Protein AF-A0A3D4VP44-F1 (afdb_monomer_lite)

Structure (mmCIF, N/CA/C/O backbone):
data_AF-A0A3D4VP44-F1
#
_entry.id   AF-A0A3D4VP44-F1
#
loop_
_atom_site.group_PDB
_atom_site.id
_atom_site.type_symbol
_atom_site.label_atom_id
_atom_site.label_alt_id
_atom_site.label_comp_id
_atom_site.label_asym_id
_atom_site.label_entity_id
_atom_site.label_seq_id
_atom_site.pdbx_PDB_ins_code
_atom_site.Cartn_x
_atom_site.Cartn_y
_atom_site.Cartn_z
_atom_site.occupancy
_atom_site.B_iso_or_equiv
_atom_site.auth_seq_id
_atom_site.auth_comp_id
_atom_site.auth_asym_id
_atom_site.auth_atom_id
_atom_site.pdbx_PDB_model_num
ATOM 1 N N . MET A 1 1 ? -9.374 18.815 11.838 1.00 55.19 1 MET A N 1
ATOM 2 C CA . MET A 1 1 ? -8.499 17.657 12.132 1.00 55.19 1 MET A CA 1
ATOM 3 C C . MET A 1 1 ? -9.348 16.409 11.945 1.00 55.19 1 MET A C 1
ATOM 5 O O . MET A 1 1 ? -10.419 16.353 12.537 1.00 55.19 1 MET A O 1
ATOM 9 N N . GLN A 1 2 ? -8.960 15.500 11.051 1.00 66.44 2 GLN A N 1
ATOM 10 C CA . GLN A 1 2 ? -9.783 14.342 10.687 1.00 66.44 2 GLN A CA 1
ATOM 11 C C . GLN A 1 2 ? -9.806 13.324 11.838 1.00 66.44 2 GLN A C 1
ATOM 13 O O . GLN A 1 2 ? -8.767 13.051 12.436 1.00 66.44 2 GLN A O 1
ATOM 18 N N . LYS A 1 3 ? -10.992 12.817 12.183 1.00 84.88 3 LYS A N 1
ATOM 19 C CA . LYS A 1 3 ? -11.188 11.795 13.219 1.00 84.88 3 LYS A CA 1
ATOM 20 C C . LYS A 1 3 ? -11.343 10.421 12.573 1.00 84.88 3 LYS A C 1
ATOM 22 O O . LYS A 1 3 ? -11.834 10.323 11.451 1.00 84.88 3 LYS A O 1
ATOM 27 N N . THR A 1 4 ? -10.875 9.379 13.253 1.00 86.06 4 THR A N 1
ATOM 28 C CA . THR A 1 4 ? -10.932 7.993 12.760 1.00 86.06 4 THR A CA 1
ATOM 29 C C . THR A 1 4 ? -12.152 7.247 13.300 1.00 86.06 4 THR A C 1
ATOM 31 O O . THR A 1 4 ? -12.839 7.720 14.206 1.00 86.06 4 THR A O 1
ATOM 34 N N . VAL A 1 5 ? -12.373 6.024 12.808 1.00 87.69 5 VAL A N 1
ATOM 35 C CA . VAL A 1 5 ? -13.438 5.130 13.289 1.00 87.69 5 VAL A CA 1
ATOM 36 C C . VAL A 1 5 ? -13.373 4.854 14.798 1.00 87.69 5 VAL A C 1
ATOM 38 O O . VAL A 1 5 ? -14.407 4.674 15.432 1.00 87.69 5 VAL A O 1
ATOM 41 N N . PHE A 1 6 ? -12.183 4.898 15.408 1.00 90.50 6 PHE A N 1
ATOM 42 C CA . PHE A 1 6 ? -12.019 4.723 16.856 1.00 90.50 6 PHE A CA 1
ATOM 43 C C . PHE A 1 6 ? -12.660 5.864 17.653 1.00 90.50 6 PHE A C 1
ATOM 45 O O . PHE A 1 6 ? -13.219 5.637 18.725 1.00 90.50 6 PHE A O 1
ATOM 52 N N . PHE A 1 7 ? -12.613 7.092 17.123 1.00 92.00 7 PHE A N 1
ATOM 53 C CA . PHE A 1 7 ? -13.279 8.235 17.742 1.00 92.00 7 PHE A CA 1
ATOM 54 C C . PHE A 1 7 ? -14.794 8.078 17.663 1.00 92.00 7 PHE A C 1
ATOM 56 O O . PHE A 1 7 ? -15.463 8.178 18.691 1.00 92.00 7 PHE A O 1
ATOM 63 N N . GLU A 1 8 ? -15.313 7.776 16.472 1.00 88.12 8 GLU A N 1
ATOM 64 C CA . GLU A 1 8 ? -16.748 7.586 16.239 1.00 88.12 8 GLU A CA 1
ATOM 65 C C . GLU A 1 8 ? -17.310 6.462 17.121 1.00 88.12 8 GLU A C 1
ATOM 67 O O . GLU A 1 8 ? -18.282 6.668 17.851 1.00 88.12 8 GLU A O 1
ATOM 72 N N . ALA A 1 9 ? -16.634 5.306 17.158 1.00 90.06 9 ALA A N 1
ATOM 73 C CA . ALA A 1 9 ? -17.018 4.164 17.986 1.00 90.06 9 ALA A CA 1
ATOM 74 C C . ALA A 1 9 ? -17.137 4.539 19.470 1.00 90.06 9 ALA A C 1
ATOM 76 O O . ALA A 1 9 ? -18.113 4.168 20.131 1.00 90.06 9 ALA A O 1
ATOM 77 N N . ARG A 1 10 ? -16.181 5.327 19.980 1.00 92.94 10 ARG A N 1
ATOM 78 C CA . ARG A 1 10 ? -16.193 5.800 21.364 1.00 92.94 10 ARG A CA 1
ATOM 79 C C . ARG A 1 10 ? -17.294 6.831 21.620 1.00 92.94 10 ARG A C 1
ATOM 81 O O . ARG A 1 10 ? -17.947 6.771 22.661 1.00 92.94 10 ARG A O 1
ATOM 88 N N . GLN A 1 11 ? -17.505 7.780 20.702 1.00 92.19 11 GLN A N 1
ATOM 89 C CA . GLN A 1 11 ? -18.539 8.814 20.845 1.00 92.19 11 GLN A CA 1
ATOM 90 C C . GLN A 1 11 ? -19.948 8.219 20.875 1.00 92.19 11 GLN A C 1
ATOM 92 O O . GLN A 1 11 ? -20.749 8.616 21.720 1.00 92.19 11 GLN A O 1
ATOM 97 N N . ILE A 1 12 ? -20.225 7.213 20.039 1.00 88.38 12 ILE A N 1
ATOM 98 C CA . ILE A 1 12 ? -21.504 6.482 20.039 1.00 88.38 12 ILE A CA 1
ATOM 99 C C . ILE A 1 12 ? -21.803 5.899 21.425 1.00 88.38 12 ILE A C 1
ATOM 101 O O . ILE A 1 12 ? -22.944 5.924 21.887 1.00 88.38 12 ILE A O 1
ATOM 105 N N . LYS A 1 13 ? -20.772 5.400 22.112 1.00 89.38 13 LYS A N 1
ATOM 106 C CA . LYS A 1 13 ? -20.900 4.801 23.445 1.00 89.38 13 LYS A CA 1
ATOM 107 C C . LYS A 1 13 ? -20.776 5.791 24.591 1.00 89.38 13 LYS A C 1
ATOM 109 O O . LYS A 1 13 ? -21.000 5.404 25.731 1.00 89.38 13 LYS A O 1
ATOM 114 N N . LYS A 1 14 ? -20.484 7.061 24.294 1.00 92.50 14 LYS A N 1
ATOM 115 C CA . LYS A 1 14 ? -20.390 8.157 25.268 1.00 92.50 14 LYS A CA 1
ATOM 116 C C . LYS A 1 14 ? -19.418 7.872 26.424 1.00 92.50 14 LYS A C 1
ATOM 118 O O . LYS A 1 14 ? -19.634 8.343 27.533 1.00 92.50 14 LYS A O 1
ATOM 123 N N . VAL A 1 15 ? -18.341 7.132 26.160 1.00 93.00 15 VAL A N 1
ATOM 124 C CA . VAL A 1 15 ? -17.290 6.841 27.154 1.00 93.00 15 VAL A CA 1
ATOM 125 C C . VAL A 1 15 ? -16.081 7.754 26.961 1.00 93.00 15 VAL A C 1
ATOM 127 O O . VAL A 1 15 ? -15.813 8.236 25.851 1.00 93.00 15 VAL A O 1
ATOM 130 N N . THR A 1 16 ? -15.325 8.020 28.024 1.00 94.56 16 THR A N 1
ATOM 131 C CA . THR A 1 16 ? -14.095 8.813 27.920 1.00 94.56 16 THR A CA 1
ATOM 132 C C . THR A 1 16 ? -12.921 7.953 27.442 1.00 94.56 16 THR A C 1
ATOM 134 O O . THR A 1 16 ? -12.991 6.725 27.384 1.00 94.56 16 THR A O 1
ATOM 137 N N . LYS A 1 17 ? -11.811 8.596 27.058 1.00 94.44 17 LYS A N 1
ATOM 138 C CA . LYS A 1 17 ? -10.567 7.867 26.760 1.00 94.44 17 LYS A CA 1
ATOM 139 C C . LYS A 1 17 ? -9.963 7.211 28.004 1.00 94.44 17 LYS A C 1
ATOM 141 O O . LYS A 1 17 ? -9.281 6.207 27.858 1.00 94.44 17 LYS A O 1
ATOM 146 N N . PHE A 1 18 ? -10.189 7.783 29.187 1.00 94.81 18 PHE A N 1
ATOM 147 C CA . PHE A 1 18 ? -9.711 7.212 30.444 1.00 94.81 18 PHE A CA 1
ATOM 148 C C . PHE A 1 18 ? -10.465 5.918 30.748 1.00 94.81 18 PHE A C 1
ATOM 150 O O . PHE A 1 18 ? -9.827 4.885 30.896 1.00 94.81 18 PHE A O 1
ATOM 157 N N . ASP A 1 19 ? -11.798 5.936 30.644 1.00 94.31 19 ASP A N 1
ATOM 158 C CA . ASP A 1 19 ? -12.614 4.727 30.834 1.00 94.31 19 ASP A CA 1
ATOM 159 C C . ASP A 1 19 ? -12.214 3.618 29.855 1.00 94.31 19 ASP A C 1
ATOM 161 O O . ASP A 1 19 ? -12.051 2.462 30.241 1.00 94.31 19 ASP A O 1
ATOM 165 N N . ALA A 1 20 ? -12.008 3.969 28.581 1.00 94.00 20 ALA A N 1
ATOM 166 C CA . ALA A 1 20 ? -11.537 3.013 27.587 1.00 94.00 20 ALA A CA 1
ATOM 167 C C . ALA A 1 20 ? -10.151 2.457 27.942 1.00 94.00 20 ALA A C 1
ATOM 169 O O . ALA A 1 20 ? -9.954 1.251 27.865 1.00 94.00 20 ALA A O 1
ATOM 170 N N . SER A 1 21 ? -9.221 3.308 28.384 1.00 96.12 21 SER A N 1
ATOM 171 C CA . SER A 1 21 ? -7.875 2.884 28.780 1.00 96.12 21 SER A CA 1
ATOM 172 C C . SER A 1 21 ? -7.901 1.894 29.938 1.00 96.12 21 SER A C 1
ATOM 174 O O . SER A 1 21 ? -7.227 0.867 29.871 1.00 96.12 21 SER A O 1
ATOM 176 N N . ASP A 1 22 ? -8.694 2.175 30.969 1.00 94.12 22 ASP A N 1
ATOM 177 C CA . ASP A 1 22 ? -8.772 1.337 32.167 1.00 94.12 22 ASP A CA 1
ATOM 178 C C . ASP A 1 22 ? -9.382 -0.038 31.864 1.00 94.12 22 ASP A C 1
ATOM 180 O O . ASP A 1 22 ? -8.982 -1.042 32.449 1.00 94.12 22 ASP A O 1
ATOM 184 N N . ASN A 1 23 ? -10.315 -0.109 30.909 1.00 94.75 23 ASN A N 1
ATOM 185 C CA . ASN A 1 23 ? -11.019 -1.348 30.577 1.00 94.75 23 ASN A CA 1
ATOM 186 C C . ASN A 1 23 ? -10.345 -2.179 29.477 1.00 94.75 23 ASN A C 1
ATOM 188 O O . ASN A 1 23 ? -10.557 -3.388 29.418 1.00 94.75 23 ASN A O 1
ATOM 192 N N . THR A 1 24 ? -9.546 -1.567 28.599 1.00 93.12 24 THR A N 1
ATOM 193 C CA . THR A 1 24 ? -8.848 -2.291 27.523 1.00 93.12 24 THR A CA 1
ATOM 194 C C . THR A 1 24 ? -7.354 -2.447 27.768 1.00 93.12 24 THR A C 1
ATOM 196 O O . THR A 1 24 ? -6.679 -3.071 26.956 1.00 93.12 24 THR A O 1
ATOM 199 N N . SER A 1 25 ? -6.810 -1.856 28.837 1.00 92.25 25 SER A N 1
ATOM 200 C CA . SER A 1 25 ? -5.361 -1.751 29.074 1.00 92.25 25 SER A CA 1
ATOM 201 C C . SER A 1 25 ? -4.595 -1.032 27.946 1.00 92.25 25 SER A C 1
ATOM 203 O O . SER A 1 25 ? -3.366 -1.096 27.877 1.00 92.25 25 SER A O 1
ATOM 205 N N . ILE A 1 26 ? -5.296 -0.305 27.063 1.00 93.50 26 ILE A N 1
ATOM 206 C CA . ILE A 1 26 ? -4.680 0.511 26.008 1.00 93.50 26 ILE A CA 1
ATOM 207 C C . ILE A 1 26 ? -4.469 1.913 26.558 1.00 93.50 26 ILE A C 1
ATOM 209 O O . ILE A 1 26 ? -5.416 2.650 26.797 1.00 93.50 26 ILE A O 1
ATOM 213 N N . ASN A 1 27 ? -3.212 2.317 26.673 1.00 95.50 27 ASN A N 1
ATOM 214 C CA . ASN A 1 27 ? -2.830 3.637 27.157 1.00 95.50 27 ASN A CA 1
ATOM 215 C C . ASN A 1 27 ? -3.614 4.805 26.489 1.00 95.50 27 ASN A C 1
ATOM 217 O O . ASN A 1 27 ? -3.788 4.862 25.271 1.00 95.50 27 ASN A O 1
ATOM 221 N N . VAL A 1 28 ? -3.982 5.819 27.281 1.00 96.25 28 VAL A N 1
ATOM 222 C CA . VAL A 1 28 ? -4.735 7.016 26.840 1.00 96.25 28 VAL A CA 1
ATOM 223 C C . VAL A 1 28 ? -4.093 7.773 25.664 1.00 96.25 28 VAL A C 1
ATOM 225 O O . VAL A 1 28 ? -4.797 8.221 24.756 1.00 96.25 28 VAL A O 1
ATOM 228 N N . LYS A 1 29 ? -2.762 7.923 25.640 1.00 95.19 29 LYS A N 1
ATOM 229 C CA . LYS A 1 29 ? -2.020 8.521 24.513 1.00 95.19 29 LYS A CA 1
ATOM 230 C C . LYS A 1 29 ? -2.141 7.654 23.259 1.00 95.19 29 LYS A C 1
ATOM 232 O O . LYS A 1 29 ? -2.277 8.195 22.163 1.00 95.19 29 LYS A O 1
ATOM 237 N N . ARG A 1 30 ? -2.137 6.325 23.399 1.00 93.88 30 ARG A N 1
ATOM 238 C CA . ARG A 1 30 ? -2.374 5.410 22.278 1.00 93.88 30 ARG A CA 1
ATOM 239 C C . ARG A 1 30 ? -3.797 5.555 21.739 1.00 93.88 30 ARG A C 1
ATOM 241 O O . ARG A 1 30 ? -3.943 5.738 20.536 1.00 93.88 30 ARG A O 1
ATOM 248 N N . LEU A 1 31 ? -4.814 5.613 22.599 1.00 94.38 31 LEU A N 1
ATOM 249 C CA . LEU A 1 31 ? -6.198 5.893 22.190 1.00 94.38 31 LEU A CA 1
ATOM 250 C C . LEU A 1 31 ? -6.331 7.244 21.480 1.00 94.38 31 LEU A C 1
ATOM 252 O O . LEU A 1 31 ? -6.960 7.339 20.430 1.00 94.38 31 LEU A O 1
ATOM 256 N N . PHE A 1 32 ? -5.686 8.291 22.000 1.00 93.50 32 PHE A N 1
ATOM 257 C CA . PHE A 1 32 ? -5.638 9.590 21.331 1.00 93.50 32 PHE A CA 1
ATOM 258 C C . PHE A 1 32 ? -5.026 9.489 19.929 1.00 93.50 32 PHE A C 1
ATOM 260 O O . PHE A 1 32 ? -5.566 10.060 18.982 1.00 93.50 32 PHE A O 1
ATOM 267 N N . ASN A 1 33 ? -3.920 8.764 19.778 1.00 89.31 33 ASN A N 1
ATOM 268 C CA . ASN A 1 33 ? -3.284 8.567 18.481 1.00 89.31 33 ASN A CA 1
ATOM 269 C C . ASN A 1 33 ? -4.204 7.820 17.511 1.00 89.31 33 ASN A C 1
ATOM 271 O O . ASN A 1 33 ? -4.379 8.275 16.384 1.00 89.31 33 ASN A O 1
ATOM 275 N N . LEU A 1 34 ? -4.850 6.744 17.966 1.00 89.31 34 LEU A N 1
ATOM 276 C CA . LEU A 1 34 ? -5.810 5.987 17.165 1.00 89.31 34 LEU A CA 1
ATOM 277 C C . LEU A 1 34 ? -6.972 6.869 16.698 1.00 89.31 34 LEU A C 1
ATOM 279 O O . LEU A 1 34 ? -7.276 6.876 15.509 1.00 89.31 34 LEU A O 1
ATOM 283 N N . GLU A 1 35 ? -7.562 7.678 17.583 1.00 90.94 35 GLU A N 1
ATOM 284 C CA . GLU A 1 35 ? -8.675 8.595 17.274 1.00 90.94 35 GLU A CA 1
ATOM 285 C C . GLU A 1 35 ? -8.335 9.696 16.263 1.00 90.94 35 GLU A C 1
ATOM 287 O O . GLU A 1 35 ? -9.226 10.201 15.578 1.00 90.94 35 GLU A O 1
ATOM 292 N N . ASN A 1 36 ? -7.067 10.103 16.195 1.00 85.19 36 ASN A N 1
ATOM 293 C CA . ASN A 1 36 ? -6.600 11.170 15.308 1.00 85.19 36 ASN A CA 1
ATOM 294 C C . ASN A 1 36 ? -5.789 10.648 14.109 1.00 85.19 36 ASN A C 1
ATOM 296 O O . ASN A 1 36 ? -5.324 11.446 13.301 1.00 85.19 36 ASN A O 1
ATOM 300 N N . GLY A 1 37 ? -5.601 9.329 13.988 1.00 79.25 37 GLY A N 1
ATOM 301 C CA . GLY A 1 37 ? -4.829 8.723 12.900 1.00 79.25 37 GLY A CA 1
ATOM 302 C C . GLY A 1 37 ? -3.324 9.002 12.974 1.00 79.25 37 GLY A C 1
ATOM 303 O O . GLY A 1 37 ? -2.656 9.060 11.944 1.00 79.25 37 GLY A O 1
ATOM 304 N N . TYR A 1 38 ? -2.784 9.201 14.178 1.00 82.31 38 TYR A N 1
ATOM 305 C CA . TYR A 1 38 ? -1.362 9.456 14.404 1.00 82.31 38 TYR A CA 1
ATOM 306 C C . TYR A 1 38 ? -0.585 8.188 14.752 1.00 82.31 38 TYR A C 1
ATOM 308 O O . TYR A 1 38 ? -1.104 7.256 15.364 1.00 82.31 38 TYR A O 1
ATOM 316 N N . GLY A 1 39 ? 0.714 8.208 14.453 1.00 78.81 39 GLY A N 1
ATOM 317 C CA . GLY A 1 39 ? 1.641 7.150 14.842 1.00 78.81 39 GLY A CA 1
ATOM 318 C C . GLY A 1 39 ? 1.446 5.856 14.055 1.00 78.81 39 GLY A C 1
ATOM 319 O O . GLY A 1 39 ? 1.119 5.875 12.869 1.00 78.81 39 GLY A O 1
ATOM 320 N N . THR A 1 40 ? 1.713 4.730 14.715 1.00 77.44 40 THR A N 1
ATOM 321 C CA . THR A 1 40 ? 1.629 3.402 14.102 1.00 77.44 40 THR A CA 1
ATOM 322 C C . THR A 1 40 ? 0.175 2.966 13.904 1.00 77.44 40 THR A C 1
ATOM 324 O O . THR A 1 40 ? -0.687 3.333 14.709 1.00 77.44 40 THR A O 1
ATOM 327 N N . PRO A 1 41 ? -0.121 2.151 12.880 1.00 78.19 41 PRO A N 1
ATOM 328 C CA . PRO A 1 41 ? -1.457 1.591 12.699 1.00 78.19 41 PRO A CA 1
ATOM 329 C C . PRO A 1 41 ? -1.909 0.735 13.903 1.00 78.19 41 PRO A C 1
ATOM 331 O O . PRO A 1 41 ? -1.050 0.271 14.660 1.00 78.19 41 PRO A O 1
ATOM 334 N N . PRO A 1 42 ? -3.226 0.547 14.122 1.00 82.06 42 PRO A N 1
ATOM 335 C CA . PRO A 1 42 ? -3.735 -0.300 15.199 1.00 82.06 42 PRO A CA 1
ATOM 336 C C . PRO A 1 42 ? -3.401 -1.771 14.960 1.00 82.06 42 PRO A C 1
ATOM 338 O O . PRO A 1 42 ? -3.408 -2.236 13.820 1.00 82.06 42 PRO A O 1
ATOM 341 N N . THR A 1 43 ? -3.139 -2.511 16.032 1.00 82.88 43 THR A N 1
ATOM 342 C CA . THR A 1 43 ? -2.998 -3.970 15.968 1.00 82.88 43 THR A CA 1
ATOM 343 C C . THR A 1 43 ? -4.370 -4.650 15.925 1.00 82.88 43 THR A C 1
ATOM 345 O O . THR A 1 43 ? -5.390 -4.062 16.286 1.00 82.88 43 THR A O 1
ATOM 348 N N . ILE A 1 44 ? -4.404 -5.921 15.508 1.00 79.38 44 ILE A N 1
ATOM 349 C CA . ILE A 1 44 ? -5.630 -6.739 15.546 1.00 79.38 44 ILE A CA 1
ATOM 350 C C . ILE A 1 44 ? -6.162 -6.846 16.981 1.00 79.38 44 ILE A C 1
ATOM 352 O O . ILE A 1 44 ? -7.365 -6.756 17.202 1.00 79.38 44 ILE A O 1
ATOM 356 N N . GLU A 1 45 ? -5.266 -6.989 17.956 1.00 84.06 45 GLU A N 1
ATOM 357 C CA . GLU A 1 45 ? -5.620 -7.029 19.373 1.00 84.06 45 GLU A CA 1
ATOM 358 C C . GLU A 1 45 ? -6.266 -5.716 19.835 1.00 84.06 45 GLU A C 1
ATOM 360 O O . GLU A 1 45 ? -7.323 -5.748 20.457 1.00 84.06 45 GLU A O 1
ATOM 365 N N . GLU A 1 46 ? -5.705 -4.559 19.458 1.00 87.94 46 GLU A N 1
ATOM 366 C CA . GLU A 1 46 ? -6.288 -3.250 19.787 1.00 87.94 46 GLU A CA 1
ATOM 367 C C . GLU A 1 4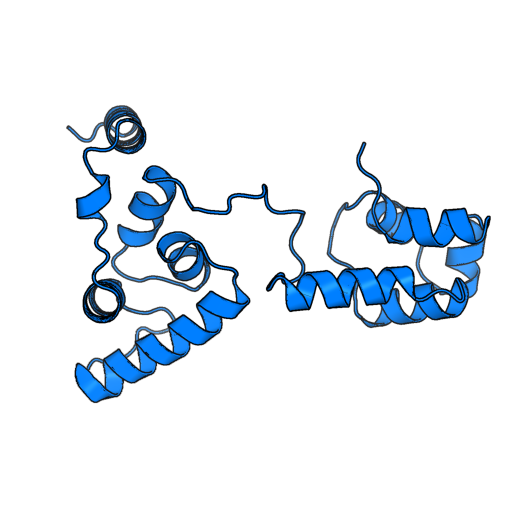6 ? -7.693 -3.084 19.193 1.00 87.94 46 GLU A C 1
ATOM 369 O O . GLU A 1 46 ? -8.581 -2.541 19.849 1.00 87.94 46 GLU A O 1
ATOM 374 N N . ILE A 1 47 ? -7.914 -3.578 17.971 1.00 87.88 47 ILE A N 1
ATOM 375 C CA . ILE A 1 47 ? -9.231 -3.562 17.322 1.00 87.88 47 ILE A CA 1
ATOM 376 C C . ILE A 1 47 ? -10.226 -4.417 18.106 1.00 87.88 47 ILE A C 1
ATOM 378 O O . ILE A 1 47 ? -11.284 -3.917 18.480 1.00 87.88 47 ILE A O 1
ATOM 382 N N . ILE A 1 48 ? -9.874 -5.671 18.402 1.00 85.25 48 ILE A N 1
ATOM 383 C CA . ILE A 1 48 ? -10.751 -6.608 19.118 1.00 85.25 48 ILE A CA 1
ATOM 384 C C . ILE A 1 48 ? -11.095 -6.076 20.513 1.00 85.25 48 ILE A C 1
ATOM 386 O O . ILE A 1 48 ? -12.257 -6.105 20.917 1.00 85.25 48 ILE A O 1
ATOM 390 N N . LEU A 1 49 ? -10.104 -5.567 21.251 1.00 92.19 49 LEU A N 1
ATOM 391 C CA . LEU A 1 49 ? -10.310 -5.025 22.595 1.00 92.19 49 LEU A CA 1
ATOM 392 C C . LEU A 1 49 ? -11.268 -3.829 22.582 1.00 92.19 49 LEU A C 1
ATOM 394 O O . LEU A 1 49 ? -12.192 -3.774 23.396 1.00 92.19 49 LEU A O 1
ATOM 398 N N . LEU A 1 50 ? -11.074 -2.888 21.654 1.00 91.94 50 LEU A N 1
ATOM 399 C CA . LEU A 1 50 ? -11.906 -1.690 21.572 1.00 91.94 50 LEU A CA 1
ATOM 400 C C . LEU A 1 50 ? -13.323 -2.003 21.090 1.00 91.94 50 LEU A C 1
ATOM 402 O O . LEU A 1 50 ? -14.269 -1.450 21.641 1.00 91.94 50 LEU A O 1
ATOM 406 N N . GLU A 1 51 ? -13.502 -2.920 20.142 1.00 86.81 51 GLU A N 1
ATOM 407 C CA . GLU A 1 51 ? -14.839 -3.362 19.730 1.00 86.81 51 GLU A CA 1
ATOM 408 C C . GLU A 1 51 ? -15.600 -4.063 20.843 1.00 86.81 51 GLU A C 1
ATOM 410 O O . GLU A 1 51 ? -16.759 -3.733 21.101 1.00 86.81 51 GLU A O 1
ATOM 415 N N . ASN A 1 52 ? -14.949 -5.000 21.534 1.00 89.56 52 ASN A N 1
ATOM 416 C CA . ASN A 1 52 ? -15.567 -5.722 22.639 1.00 89.56 52 ASN A CA 1
ATOM 417 C C . ASN A 1 52 ? -15.989 -4.760 23.752 1.00 89.56 52 ASN A C 1
ATOM 419 O O . ASN A 1 52 ? -17.089 -4.877 24.295 1.00 89.56 52 ASN A O 1
ATOM 423 N N . TYR A 1 53 ? -15.141 -3.776 24.059 1.00 92.94 53 TYR A N 1
ATOM 424 C CA . TYR A 1 53 ? -15.447 -2.767 25.063 1.00 92.94 53 TYR A CA 1
ATOM 425 C C . TYR A 1 53 ? -16.573 -1.826 24.616 1.00 92.94 53 TYR A C 1
ATOM 427 O O . TYR A 1 53 ? -17.531 -1.599 25.359 1.00 92.94 53 TYR A O 1
ATOM 435 N N . TYR A 1 54 ? -16.514 -1.315 23.385 1.00 90.12 54 TYR A N 1
ATOM 436 C CA . TYR A 1 54 ? -17.555 -0.444 22.849 1.00 90.12 54 TYR A CA 1
ATOM 437 C C . TYR A 1 54 ? -18.851 -1.207 22.538 1.00 90.12 54 TYR A C 1
ATOM 439 O O . TYR A 1 54 ? -19.910 -0.592 22.466 1.00 90.12 54 TYR A O 1
ATOM 447 N N . LYS A 1 55 ? -18.847 -2.537 22.414 1.00 87.31 55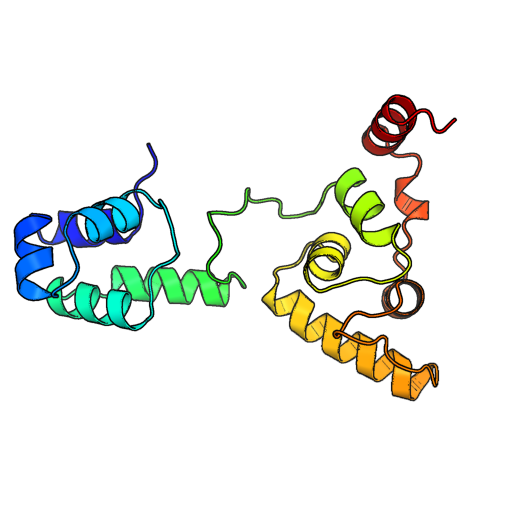 LYS A N 1
ATOM 448 C CA . LYS A 1 55 ? -20.012 -3.341 22.003 1.00 87.31 55 LYS A CA 1
ATOM 449 C C . LYS A 1 55 ? -20.627 -2.807 20.701 1.00 87.31 55 LYS A C 1
ATOM 451 O O . LYS A 1 55 ? -21.833 -2.536 20.645 1.00 87.31 55 LYS A O 1
ATOM 456 N N . ASN A 1 56 ? -19.788 -2.519 19.708 1.00 81.38 56 ASN A N 1
ATOM 457 C CA . ASN A 1 56 ? -20.190 -2.139 18.353 1.00 81.38 56 ASN A CA 1
ATOM 458 C C . ASN A 1 56 ? -19.190 -2.691 17.326 1.00 81.38 56 ASN A C 1
ATOM 460 O O . ASN A 1 56 ? -18.031 -2.910 17.658 1.00 81.38 56 ASN A O 1
ATOM 464 N N . GLU A 1 57 ? -19.662 -2.918 16.098 1.00 81.19 57 GLU A N 1
ATOM 465 C CA . GLU A 1 57 ? -18.870 -3.551 15.028 1.00 81.19 57 GLU A CA 1
ATOM 466 C C . GLU A 1 57 ? -18.294 -2.539 14.022 1.00 81.19 57 GLU A C 1
ATOM 468 O O . GLU A 1 57 ? -17.729 -2.908 12.996 1.00 81.19 57 GLU A O 1
ATOM 473 N N . ILE A 1 58 ? -18.441 -1.236 14.290 1.00 82.81 58 ILE A N 1
ATOM 474 C CA . ILE A 1 58 ? -18.102 -0.177 13.328 1.00 82.81 58 ILE A CA 1
ATOM 475 C C . ILE A 1 58 ? -16.612 -0.185 12.957 1.00 82.81 58 ILE A C 1
ATOM 477 O O . ILE A 1 58 ? -16.244 0.141 11.828 1.00 82.81 58 ILE A O 1
ATOM 481 N N . ILE A 1 59 ? -15.741 -0.574 13.896 1.00 84.75 59 ILE A N 1
ATOM 482 C CA . ILE A 1 59 ? -14.294 -0.621 13.678 1.00 84.75 59 ILE A CA 1
ATOM 483 C C . ILE A 1 59 ? -13.973 -1.764 12.708 1.00 84.75 59 ILE A C 1
ATOM 485 O O . ILE A 1 59 ? -13.278 -1.557 11.715 1.00 84.75 59 ILE A O 1
ATOM 489 N N . LYS A 1 60 ? -14.516 -2.956 12.940 1.00 80.38 60 LYS A N 1
ATOM 490 C CA . LYS A 1 60 ? -14.359 -4.138 12.095 1.00 80.38 60 LYS A CA 1
ATOM 491 C C . LYS A 1 60 ? -15.005 -3.952 10.739 1.00 80.38 60 LYS A C 1
ATOM 493 O O . LYS A 1 60 ? -14.360 -4.283 9.752 1.00 80.38 60 LYS A O 1
ATOM 498 N N . GLU A 1 61 ? -16.209 -3.394 10.656 1.00 81.25 61 GLU A N 1
ATOM 499 C CA . GLU A 1 61 ? -16.846 -3.048 9.380 1.00 81.25 61 GLU A CA 1
ATOM 500 C C . GLU A 1 61 ? -15.947 -2.125 8.557 1.00 81.25 61 GLU A C 1
ATOM 502 O O . GLU A 1 61 ? -15.708 -2.371 7.375 1.00 81.25 61 GLU A O 1
ATOM 507 N N . TYR A 1 62 ? -15.368 -1.103 9.191 1.00 80.62 62 TYR A N 1
ATOM 508 C CA . TYR A 1 62 ? -14.397 -0.226 8.546 1.00 80.62 62 TYR A CA 1
ATOM 509 C C . TYR A 1 62 ? -13.171 -0.994 8.032 1.00 80.62 62 TYR A C 1
ATOM 511 O O . TYR A 1 62 ? -12.766 -0.797 6.885 1.00 80.62 62 TYR A O 1
ATOM 519 N N . PHE A 1 63 ? -12.601 -1.908 8.822 1.00 74.06 63 PHE A N 1
ATOM 520 C CA . PHE A 1 63 ? -11.460 -2.714 8.376 1.00 74.06 63 PHE A CA 1
ATOM 521 C C . PHE A 1 63 ? -11.822 -3.720 7.280 1.00 74.06 63 PHE A C 1
ATOM 523 O O . PHE A 1 63 ? -11.044 -3.888 6.343 1.00 74.06 63 PHE A O 1
ATOM 530 N N . ILE A 1 64 ? -13.001 -4.340 7.339 1.00 72.44 64 ILE A N 1
ATOM 531 C CA . ILE A 1 64 ? -13.527 -5.202 6.275 1.00 72.44 64 ILE A CA 1
ATOM 532 C C . ILE A 1 64 ? -13.663 -4.393 4.987 1.00 72.44 64 ILE A C 1
ATOM 534 O O . ILE A 1 64 ? -13.162 -4.824 3.952 1.00 72.44 64 ILE A O 1
ATOM 538 N N . ASN A 1 65 ? -14.243 -3.194 5.053 1.00 70.69 65 ASN A N 1
ATOM 539 C CA . ASN A 1 65 ? -14.391 -2.305 3.902 1.00 70.69 65 ASN A CA 1
ATOM 540 C C . ASN A 1 65 ? -13.034 -1.863 3.335 1.00 70.69 65 ASN A C 1
ATOM 542 O O . ASN A 1 65 ? -12.857 -1.794 2.117 1.00 70.69 65 ASN A O 1
ATOM 546 N N . ILE A 1 66 ? -12.041 -1.612 4.192 1.00 67.75 66 ILE A N 1
ATOM 547 C CA . ILE A 1 66 ? -10.662 -1.349 3.759 1.00 67.75 66 ILE A CA 1
ATOM 548 C C . ILE A 1 66 ? -10.083 -2.555 3.021 1.00 67.75 66 ILE A C 1
ATOM 550 O O . ILE A 1 66 ? -9.555 -2.400 1.925 1.00 67.75 66 ILE A O 1
ATOM 554 N N . ILE A 1 67 ? -10.200 -3.755 3.585 1.00 62.22 67 ILE A N 1
ATOM 555 C CA . ILE A 1 67 ? -9.662 -4.977 2.977 1.00 62.22 67 ILE A CA 1
ATOM 556 C C . ILE A 1 67 ? -10.362 -5.262 1.641 1.00 62.22 67 ILE A C 1
ATOM 558 O O . ILE A 1 67 ? -9.700 -5.559 0.647 1.00 62.22 67 ILE A O 1
ATOM 562 N N . GLN A 1 68 ? -11.688 -5.114 1.588 1.00 57.47 68 GLN A N 1
ATOM 563 C CA . GLN A 1 68 ? -12.498 -5.297 0.381 1.00 57.47 68 GLN A CA 1
ATOM 564 C C . GLN A 1 68 ? -12.171 -4.264 -0.703 1.00 57.47 68 GLN A C 1
ATOM 566 O O . GLN A 1 68 ? -12.111 -4.607 -1.881 1.00 57.47 68 GLN A O 1
ATOM 571 N N . SER A 1 69 ? -11.879 -3.019 -0.317 1.00 61.44 69 SER A N 1
ATOM 572 C CA . SER A 1 69 ? -11.367 -1.986 -1.232 1.00 61.44 69 SER A CA 1
ATOM 573 C C . SER A 1 69 ? -9.880 -2.164 -1.579 1.00 61.44 69 SER A C 1
ATOM 575 O O . SER A 1 69 ? -9.300 -1.358 -2.305 1.00 61.44 69 SER A O 1
ATOM 577 N N . GLY A 1 70 ? -9.257 -3.253 -1.118 1.00 50.41 70 GLY A N 1
ATOM 578 C CA . GLY A 1 70 ? -7.881 -3.623 -1.424 1.00 50.41 70 GLY A CA 1
ATOM 579 C C . GLY A 1 70 ? -6.830 -2.877 -0.602 1.00 50.41 70 GLY A C 1
ATOM 580 O O . GLY A 1 70 ? -5.644 -3.004 -0.909 1.00 50.41 70 GLY A O 1
ATOM 581 N N . GLY A 1 71 ? -7.223 -2.107 0.411 1.00 51.78 71 GLY A N 1
ATOM 582 C CA . GLY A 1 71 ? -6.318 -1.405 1.311 1.00 51.78 71 GLY A CA 1
ATOM 583 C C . GLY A 1 71 ? -5.657 -2.332 2.337 1.00 51.78 71 GLY A C 1
ATOM 584 O O . GLY A 1 71 ? -6.269 -3.257 2.861 1.00 51.78 71 GLY A O 1
ATOM 585 N N . TYR A 1 72 ? -4.395 -2.046 2.656 1.00 45.62 72 TYR A N 1
ATOM 586 C CA . TYR A 1 72 ? -3.717 -2.509 3.871 1.00 45.62 72 TYR A CA 1
ATOM 587 C C . TYR A 1 72 ? -3.220 -1.280 4.631 1.00 45.62 72 TYR A C 1
ATOM 589 O O . TYR A 1 72 ? -2.705 -0.365 3.994 1.00 45.62 72 TYR A O 1
ATOM 597 N N . TYR A 1 73 ? -3.401 -1.291 5.958 1.00 47.66 73 TYR A N 1
ATOM 598 C CA . TYR A 1 73 ? -2.907 -0.383 7.011 1.00 47.66 73 TYR A CA 1
ATOM 599 C C . TYR A 1 73 ? -1.855 0.679 6.627 1.00 47.66 73 TYR A C 1
ATOM 601 O O . TYR A 1 73 ? -0.752 0.699 7.165 1.00 47.66 73 TYR A O 1
ATOM 609 N N . ASN A 1 74 ? -2.220 1.627 5.773 1.00 39.69 74 ASN A N 1
ATOM 610 C CA . ASN A 1 74 ? -1.474 2.853 5.546 1.00 39.69 74 ASN A CA 1
ATOM 611 C C . ASN A 1 74 ? -2.417 4.030 5.774 1.00 39.69 74 ASN A C 1
ATOM 613 O O . ASN A 1 74 ? -3.622 3.922 5.529 1.00 39.69 74 ASN A O 1
ATOM 617 N N . GLN A 1 75 ? -1.851 5.137 6.271 1.00 37.38 75 GLN A N 1
ATOM 618 C CA . GLN A 1 75 ? -2.507 6.445 6.303 1.00 37.38 75 GLN A CA 1
ATOM 619 C C . GLN A 1 75 ? -3.295 6.643 5.018 1.00 37.38 75 GLN A C 1
ATOM 621 O O . GLN A 1 75 ? -2.780 6.298 3.955 1.00 37.38 75 GLN A O 1
ATOM 626 N N . MET A 1 76 ? -4.516 7.169 5.158 1.00 34.47 76 MET A N 1
ATOM 627 C CA . MET A 1 76 ? -5.457 7.426 4.074 1.00 34.47 76 MET A CA 1
ATOM 628 C C . MET A 1 76 ? -4.680 7.855 2.823 1.00 34.47 76 MET A C 1
ATOM 630 O O . MET A 1 76 ? -4.190 8.989 2.778 1.00 34.47 76 MET A O 1
ATOM 634 N N . PRO A 1 77 ? -4.491 6.953 1.839 1.00 35.59 77 PRO A N 1
ATOM 635 C CA . PRO A 1 77 ? -3.899 7.356 0.591 1.00 35.59 77 PRO A CA 1
ATOM 636 C C . PRO A 1 77 ? -4.849 8.416 0.068 1.00 35.59 77 PRO A C 1
ATOM 638 O O . PRO A 1 77 ? -6.074 8.233 0.086 1.00 35.59 77 PRO A O 1
ATOM 641 N N . LYS A 1 78 ? -4.295 9.540 -0.381 1.00 34.12 78 LYS A N 1
ATOM 642 C CA . LYS A 1 78 ? -4.988 10.387 -1.346 1.00 34.12 78 LYS A CA 1
ATOM 643 C C . LYS A 1 78 ? -5.674 9.414 -2.317 1.00 34.12 78 LYS A C 1
ATOM 645 O O . LYS A 1 78 ? -5.009 8.478 -2.765 1.00 34.12 78 LYS A O 1
ATOM 650 N N . ARG A 1 79 ? -6.992 9.531 -2.531 1.00 38.72 79 ARG A N 1
ATOM 651 C CA . ARG A 1 79 ? -7.694 8.744 -3.558 1.00 38.72 79 ARG A CA 1
ATOM 652 C C . ARG A 1 79 ? -7.056 9.126 -4.888 1.00 38.72 79 ARG A C 1
ATOM 654 O O . ARG A 1 79 ? -7.505 10.054 -5.544 1.00 38.72 79 ARG A O 1
ATOM 661 N N . VAL A 1 80 ? -5.946 8.494 -5.224 1.00 46.47 80 VAL A N 1
ATOM 662 C CA . VAL A 1 80 ? -5.382 8.550 -6.551 1.00 46.47 80 VAL A CA 1
ATOM 663 C C . VAL A 1 80 ? -5.835 7.237 -7.154 1.00 46.47 80 VAL A C 1
ATOM 665 O O . VAL A 1 80 ? -5.221 6.195 -6.955 1.00 46.47 80 VAL A O 1
ATOM 668 N N . GLU A 1 81 ? -7.016 7.273 -7.773 1.00 59.78 81 GLU A N 1
ATOM 669 C CA . GLU A 1 81 ? -7.553 6.133 -8.524 1.00 59.78 81 GLU A CA 1
ATOM 670 C C . GLU A 1 81 ? -6.613 5.742 -9.680 1.00 59.78 81 GLU A C 1
ATOM 672 O O . GLU A 1 81 ? -6.686 4.617 -10.166 1.00 59.78 81 GLU A O 1
ATOM 677 N N . GLN A 1 82 ? -5.696 6.640 -10.075 1.00 76.44 82 GLN A N 1
ATOM 678 C CA . GLN A 1 82 ? -4.663 6.428 -11.086 1.00 76.44 82 GLN A CA 1
ATOM 679 C C . GLN A 1 82 ? -3.380 7.181 -10.740 1.00 76.44 82 GLN A C 1
ATOM 681 O O . GLN A 1 82 ? -3.416 8.394 -10.576 1.00 76.44 82 GLN A O 1
ATOM 686 N N . SER A 1 83 ? -2.245 6.488 -10.669 1.00 84.81 83 SER A N 1
ATOM 687 C CA . SER A 1 83 ? -0.938 7.139 -10.559 1.00 84.81 83 SER A CA 1
ATOM 688 C C . SER A 1 83 ? -0.738 8.147 -11.688 1.00 84.81 83 SER A C 1
ATOM 690 O O . SER A 1 83 ? -1.148 7.893 -12.820 1.00 84.81 83 SER A O 1
ATOM 692 N N . THR A 1 84 ? -0.122 9.289 -11.388 1.00 89.38 84 THR A N 1
ATOM 693 C CA . THR A 1 84 ? 0.146 10.294 -12.427 1.00 89.38 84 THR A CA 1
ATOM 694 C C . THR A 1 84 ? 1.222 9.803 -13.395 1.00 89.38 84 THR A C 1
ATOM 696 O O . THR A 1 84 ? 2.004 8.904 -13.067 1.00 89.38 84 THR A O 1
ATOM 699 N N . ASP A 1 85 ? 1.312 10.417 -14.576 1.00 90.31 85 ASP A N 1
ATOM 700 C CA . ASP A 1 85 ? 2.342 10.080 -15.566 1.00 90.31 85 ASP A CA 1
ATOM 701 C C . ASP A 1 85 ? 3.758 10.206 -14.977 1.00 90.31 85 ASP A C 1
ATOM 703 O O . ASP A 1 85 ? 4.616 9.356 -15.222 1.00 90.31 85 ASP A O 1
ATOM 707 N N . LEU A 1 86 ? 3.992 11.212 -14.123 1.00 89.88 86 LEU A N 1
AT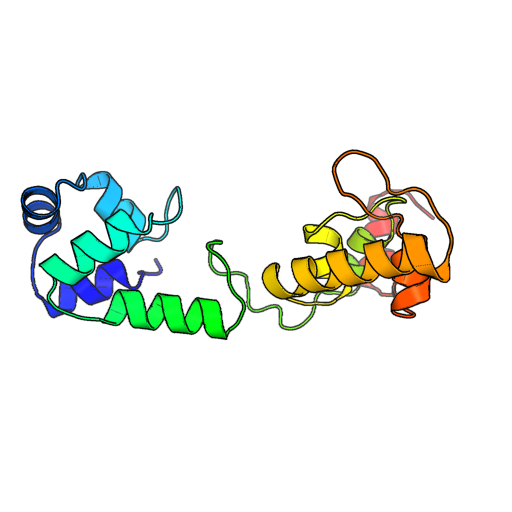OM 708 C CA . LEU A 1 86 ? 5.255 11.372 -13.400 1.00 89.88 86 LEU A CA 1
ATOM 709 C C . LEU A 1 86 ? 5.528 10.217 -12.428 1.00 89.88 86 LEU A C 1
ATOM 711 O O . LEU A 1 86 ? 6.650 9.709 -12.367 1.00 89.88 86 LEU A O 1
ATOM 715 N N . GLU A 1 87 ? 4.522 9.789 -11.668 1.00 87.56 87 GLU A N 1
ATOM 716 C CA . GLU A 1 87 ? 4.654 8.668 -10.736 1.00 87.56 87 GLU A CA 1
ATOM 717 C C . GLU A 1 87 ? 4.932 7.356 -11.480 1.00 87.56 87 GLU A C 1
ATOM 719 O O . GLU A 1 87 ? 5.821 6.599 -11.079 1.00 87.56 87 GLU A O 1
ATOM 724 N N . MET A 1 88 ? 4.237 7.109 -12.596 1.00 92.56 88 MET A N 1
ATOM 725 C CA . MET A 1 88 ? 4.471 5.942 -13.450 1.00 92.56 88 MET A CA 1
ATOM 726 C C . MET A 1 88 ? 5.869 5.970 -14.075 1.00 92.56 88 MET A C 1
ATOM 728 O O . MET A 1 88 ? 6.578 4.963 -14.032 1.00 92.56 88 MET A O 1
ATOM 732 N N . TYR A 1 89 ? 6.306 7.127 -14.585 1.00 93.12 89 TYR A N 1
ATOM 733 C CA . TYR A 1 89 ? 7.656 7.320 -15.114 1.00 93.12 89 TYR A CA 1
ATOM 734 C C . TYR A 1 89 ? 8.722 6.985 -14.063 1.00 93.12 89 TYR A C 1
ATOM 736 O O . TYR A 1 89 ? 9.630 6.193 -14.320 1.00 93.12 89 TYR A O 1
ATOM 744 N N . ILE A 1 90 ? 8.597 7.542 -12.853 1.00 89.00 90 ILE A N 1
ATOM 745 C CA . ILE A 1 90 ? 9.548 7.301 -11.761 1.00 89.00 90 ILE A CA 1
ATOM 746 C C . ILE A 1 90 ? 9.544 5.827 -11.342 1.00 89.00 90 ILE A C 1
ATOM 748 O O . ILE A 1 90 ? 10.612 5.270 -11.090 1.00 89.00 90 ILE A O 1
ATOM 752 N N . ALA A 1 91 ? 8.377 5.183 -11.274 1.00 91.56 91 ALA A N 1
ATOM 753 C CA . ALA A 1 91 ? 8.260 3.782 -10.879 1.00 91.56 91 ALA A CA 1
ATOM 754 C C . ALA A 1 91 ? 8.891 2.812 -11.892 1.00 91.56 91 ALA A C 1
ATOM 756 O O . ALA A 1 91 ? 9.438 1.785 -11.488 1.00 91.56 91 ALA A O 1
ATOM 757 N N . LEU A 1 92 ? 8.831 3.140 -13.186 1.00 94.44 92 LEU A N 1
ATOM 758 C CA . LEU A 1 92 ? 9.303 2.292 -14.286 1.00 94.44 92 LEU A CA 1
ATOM 759 C C . LEU A 1 92 ? 10.751 2.576 -14.718 1.00 94.44 92 LEU A C 1
ATOM 761 O O . LEU A 1 92 ? 11.324 1.792 -15.465 1.00 94.44 92 LEU A O 1
ATOM 765 N N . LYS A 1 93 ? 11.369 3.673 -14.270 1.00 92.56 93 LYS A N 1
ATOM 766 C CA . LYS A 1 93 ? 12.756 4.023 -14.629 1.00 92.56 93 LYS A CA 1
ATOM 767 C C . LYS A 1 93 ? 13.846 3.102 -14.037 1.00 92.56 93 LYS A C 1
ATOM 769 O O . LYS A 1 93 ? 14.852 2.883 -14.714 1.00 92.56 93 LYS A O 1
ATOM 774 N N . PRO A 1 94 ? 13.742 2.597 -12.790 1.00 91.31 94 PRO A N 1
ATOM 775 C CA . PRO A 1 94 ? 14.753 1.706 -12.220 1.00 91.31 94 PRO A CA 1
ATOM 776 C C . PRO A 1 94 ? 14.869 0.394 -13.001 1.00 91.31 94 PRO A C 1
ATOM 778 O O . PRO A 1 94 ? 13.889 -0.066 -13.570 1.00 91.31 94 PRO A O 1
ATOM 781 N N . SER A 1 95 ? 16.028 -0.272 -12.960 1.00 92.38 95 SER A N 1
ATOM 782 C CA . SER A 1 95 ? 16.212 -1.595 -13.592 1.00 92.38 95 SER A CA 1
ATOM 783 C C . SER A 1 95 ? 15.555 -2.750 -12.818 1.00 92.38 9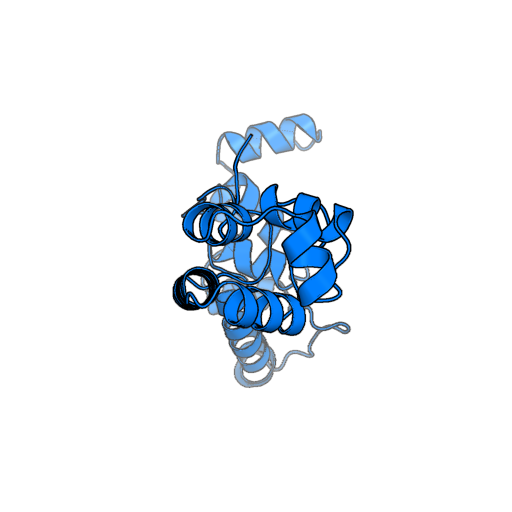5 SER A C 1
ATOM 785 O O . SER A 1 95 ? 15.356 -3.835 -13.370 1.00 92.38 95 SER A O 1
ATOM 787 N N . ILE A 1 96 ? 15.254 -2.535 -11.532 1.00 92.38 96 ILE A N 1
ATOM 788 C CA . ILE A 1 96 ? 14.602 -3.496 -10.634 1.00 92.38 96 ILE A CA 1
ATOM 789 C C . ILE A 1 96 ? 13.426 -2.801 -9.945 1.00 92.38 96 ILE A C 1
ATOM 791 O O . ILE A 1 96 ? 13.593 -1.729 -9.364 1.00 92.38 96 ILE A O 1
ATOM 795 N N . MET A 1 97 ? 12.260 -3.445 -9.962 1.00 92.12 97 MET A N 1
ATOM 796 C CA . MET A 1 97 ? 11.038 -2.987 -9.303 1.00 92.12 97 MET A CA 1
ATOM 797 C C . MET A 1 97 ? 10.759 -3.790 -8.033 1.00 92.12 97 MET A C 1
ATOM 799 O O . MET A 1 97 ? 10.953 -5.008 -7.995 1.00 92.12 97 MET A O 1
ATOM 803 N N . TYR A 1 98 ? 10.225 -3.111 -7.019 1.00 91.12 98 TYR A N 1
ATOM 804 C CA . TYR A 1 98 ? 9.654 -3.711 -5.816 1.00 91.12 98 TYR A CA 1
ATOM 805 C C . TYR A 1 98 ? 8.146 -3.441 -5.760 1.00 91.12 98 TYR A C 1
ATOM 807 O O . TYR A 1 98 ? 7.565 -2.838 -6.663 1.00 91.12 98 TYR A O 1
ATOM 815 N N . LEU A 1 99 ? 7.487 -3.918 -4.700 1.00 87.44 99 LEU A N 1
ATOM 816 C CA . LEU A 1 99 ? 6.028 -3.866 -4.575 1.00 87.44 99 LEU A CA 1
ATOM 817 C C . LEU A 1 99 ? 5.448 -2.457 -4.722 1.00 87.44 99 LEU A C 1
ATOM 819 O O . LEU A 1 99 ? 4.402 -2.315 -5.345 1.00 87.44 99 LEU A O 1
ATOM 823 N N . SER A 1 100 ? 6.116 -1.428 -4.192 1.00 85.50 100 SER A N 1
ATOM 824 C CA . SER A 1 100 ? 5.654 -0.045 -4.331 1.00 85.50 100 SER A CA 1
ATOM 825 C C . SER A 1 100 ? 5.699 0.421 -5.785 1.00 85.50 100 SER A C 1
ATOM 827 O O . SER A 1 100 ? 4.714 0.971 -6.263 1.00 85.50 100 SER A O 1
ATOM 829 N N . GLN A 1 101 ? 6.777 0.134 -6.523 1.00 92.38 101 GLN A N 1
ATOM 830 C CA . GLN A 1 101 ? 6.861 0.475 -7.944 1.00 92.38 101 GLN A CA 1
ATOM 831 C C . GLN A 1 101 ? 5.837 -0.301 -8.780 1.00 92.38 101 GLN A C 1
ATOM 833 O O . GLN A 1 101 ? 5.237 0.273 -9.681 1.00 92.38 101 GLN A O 1
ATOM 838 N N . ILE A 1 102 ? 5.605 -1.583 -8.479 1.00 91.81 102 ILE A N 1
ATOM 839 C CA . ILE A 1 102 ? 4.580 -2.393 -9.162 1.00 91.81 102 ILE A CA 1
ATOM 840 C C . ILE A 1 102 ? 3.184 -1.819 -8.892 1.00 91.81 102 ILE A C 1
ATOM 842 O O . ILE A 1 102 ? 2.382 -1.698 -9.815 1.00 91.81 102 ILE A O 1
ATOM 846 N N . ALA A 1 103 ? 2.899 -1.439 -7.643 1.00 89.19 103 ALA A N 1
ATOM 847 C CA . ALA A 1 103 ? 1.636 -0.818 -7.260 1.00 89.19 103 ALA A CA 1
ATOM 848 C C . ALA A 1 103 ? 1.397 0.487 -8.030 1.00 89.19 103 ALA A C 1
ATOM 850 O O . ALA A 1 103 ? 0.338 0.642 -8.634 1.00 89.19 103 ALA A O 1
ATOM 851 N N . THR A 1 104 ? 2.400 1.371 -8.078 1.00 89.81 104 THR A N 1
ATOM 852 C CA . THR A 1 104 ? 2.349 2.636 -8.825 1.00 89.81 104 THR A CA 1
ATOM 853 C C . THR A 1 104 ? 2.193 2.409 -10.330 1.00 89.81 104 THR A C 1
ATOM 855 O O . THR A 1 104 ? 1.283 2.954 -10.947 1.00 89.81 104 THR A O 1
ATOM 858 N N . ALA A 1 105 ? 3.015 1.548 -10.934 1.00 92.12 105 ALA A N 1
ATOM 859 C CA . ALA A 1 105 ? 2.966 1.285 -12.373 1.00 92.12 105 ALA A CA 1
ATOM 860 C C . ALA A 1 105 ? 1.632 0.668 -12.834 1.00 92.12 105 ALA A C 1
ATOM 862 O O . ALA A 1 105 ? 1.213 0.885 -13.967 1.00 92.12 105 ALA A O 1
ATOM 863 N N . LEU A 1 106 ? 0.953 -0.085 -11.961 1.00 92.25 106 LEU A N 1
ATOM 864 C CA . LEU A 1 106 ? -0.370 -0.659 -12.228 1.00 92.25 106 LEU A CA 1
ATOM 865 C C . LEU A 1 106 ? -1.528 0.191 -11.693 1.00 92.25 106 LEU A C 1
ATOM 867 O O . LEU A 1 106 ? -2.679 -0.216 -11.847 1.00 92.25 106 LEU A O 1
ATOM 871 N N . SER A 1 107 ? -1.247 1.323 -11.036 1.00 88.44 107 SER A N 1
ATOM 872 C CA . SER A 1 107 ? -2.253 2.117 -10.314 1.00 88.44 107 SER A CA 1
ATOM 873 C C . SER A 1 107 ? -3.164 1.254 -9.438 1.00 88.44 107 SER A C 1
ATOM 875 O O . SER A 1 107 ? -4.390 1.336 -9.485 1.00 88.44 107 SER A O 1
ATOM 877 N N . CYS A 1 108 ? -2.564 0.343 -8.677 1.00 80.06 108 CYS A N 1
ATOM 878 C CA . CYS A 1 108 ? -3.300 -0.637 -7.895 1.00 80.06 108 CYS A CA 1
ATOM 879 C C . CYS A 1 108 ? -2.853 -0.649 -6.436 1.00 80.06 108 CYS A C 1
ATOM 881 O O . CYS A 1 108 ? -1.819 -0.098 -6.062 1.00 80.06 108 CYS A O 1
ATOM 883 N N . SER A 1 109 ? -3.651 -1.296 -5.590 1.00 75.88 109 SER A N 1
ATOM 884 C CA . SER A 1 109 ? -3.301 -1.437 -4.185 1.00 75.88 109 SER A CA 1
ATOM 885 C C . SER A 1 109 ? -2.114 -2.379 -3.978 1.00 75.88 109 SER A C 1
ATOM 887 O O . SER A 1 109 ? -1.845 -3.263 -4.795 1.00 75.88 109 SER A O 1
ATOM 889 N N . THR A 1 110 ? -1.449 -2.267 -2.827 1.00 76.00 110 THR A N 1
ATOM 890 C CA . THR A 1 110 ? -0.345 -3.161 -2.447 1.00 76.00 110 THR A CA 1
ATOM 891 C C . THR A 1 110 ? -0.746 -4.637 -2.505 1.00 76.00 110 THR A C 1
ATOM 893 O O . THR A 1 110 ? 0.043 -5.467 -2.946 1.00 76.00 110 THR A O 1
ATOM 896 N N . ALA A 1 111 ? -1.982 -4.978 -2.122 1.00 72.38 111 ALA A N 1
ATOM 897 C CA . ALA A 1 111 ? -2.476 -6.353 -2.192 1.00 72.38 111 ALA A CA 1
ATOM 898 C C . ALA A 1 111 ? -2.503 -6.878 -3.639 1.00 72.38 111 ALA A C 1
ATOM 900 O O . ALA A 1 111 ? -2.000 -7.969 -3.913 1.00 72.38 111 ALA A O 1
ATOM 901 N N . LYS A 1 112 ? -3.015 -6.077 -4.584 1.00 78.06 112 LYS A N 1
ATOM 902 C CA . LYS A 1 112 ? -2.991 -6.417 -6.016 1.00 78.06 112 LYS A CA 1
ATOM 903 C C . LYS A 1 112 ? -1.560 -6.475 -6.557 1.00 78.06 112 LYS A C 1
ATOM 905 O O . LYS A 1 112 ? -1.242 -7.384 -7.320 1.00 78.06 112 LYS A O 1
ATOM 910 N N . ALA A 1 113 ? -0.680 -5.584 -6.104 1.00 84.31 113 ALA A N 1
ATOM 911 C CA . ALA A 1 113 ? 0.731 -5.587 -6.481 1.00 84.31 113 ALA A CA 1
ATOM 912 C C . ALA A 1 113 ? 1.486 -6.838 -5.993 1.00 84.31 113 ALA A C 1
ATOM 914 O O . ALA A 1 113 ? 2.355 -7.338 -6.704 1.00 84.31 113 ALA A O 1
ATOM 915 N N . ILE A 1 114 ? 1.142 -7.392 -4.822 1.00 82.69 114 ILE A N 1
ATOM 916 C CA . ILE A 1 114 ? 1.702 -8.665 -4.328 1.00 82.69 114 ILE A CA 1
ATOM 917 C C . ILE A 1 114 ? 1.313 -9.819 -5.256 1.00 82.69 114 ILE A C 1
ATOM 919 O O . ILE A 1 114 ? 2.171 -10.617 -5.643 1.00 82.69 114 ILE A O 1
ATOM 923 N N . VAL A 1 115 ? 0.039 -9.889 -5.654 1.00 89.94 115 VAL A N 1
ATOM 924 C CA . VAL A 1 115 ? -0.441 -10.906 -6.602 1.00 89.94 115 VAL A CA 1
ATOM 925 C C . VAL A 1 115 ? 0.257 -10.749 -7.955 1.00 89.94 115 VAL A C 1
ATOM 927 O O . VAL A 1 115 ? 0.800 -11.724 -8.474 1.00 89.94 115 VAL A O 1
ATOM 930 N N . ALA A 1 116 ? 0.331 -9.524 -8.482 1.00 90.69 116 ALA A N 1
ATOM 931 C CA . ALA A 1 116 ? 1.048 -9.219 -9.718 1.00 90.69 116 ALA A CA 1
ATOM 932 C C . ALA A 1 116 ? 2.537 -9.595 -9.634 1.00 90.69 116 ALA A C 1
ATOM 934 O O . ALA A 1 116 ? 3.074 -10.203 -10.554 1.00 90.69 116 ALA A O 1
ATOM 935 N N . SER A 1 117 ? 3.207 -9.320 -8.510 1.00 91.75 117 SER A N 1
ATOM 936 C CA . SER A 1 117 ? 4.611 -9.690 -8.296 1.00 91.75 117 SER A CA 1
ATOM 937 C C . SER A 1 117 ? 4.829 -11.202 -8.378 1.00 91.75 117 SER A C 1
ATOM 939 O O . SER A 1 117 ? 5.806 -11.647 -8.980 1.00 91.75 117 SER A O 1
ATOM 941 N N . LYS A 1 118 ? 3.905 -12.008 -7.839 1.00 90.56 118 LYS A N 1
ATOM 942 C CA . LYS A 1 118 ? 3.962 -13.469 -7.978 1.00 90.56 118 LYS A CA 1
ATOM 943 C C . LYS A 1 118 ? 3.828 -13.896 -9.443 1.00 90.56 118 LYS A C 1
ATOM 945 O O . LYS A 1 118 ? 4.640 -14.692 -9.902 1.00 90.56 118 LYS A O 1
ATOM 950 N N . VAL A 1 119 ? 2.866 -13.329 -10.177 1.00 93.88 119 VAL A N 1
ATOM 951 C CA . VAL A 1 119 ? 2.672 -13.598 -11.616 1.00 93.88 119 VAL A CA 1
ATOM 952 C C . VAL A 1 119 ? 3.921 -13.233 -12.420 1.00 93.88 119 VAL A C 1
ATOM 954 O O . VAL A 1 119 ? 4.385 -14.027 -13.229 1.00 93.88 119 VAL A O 1
ATOM 957 N N . LEU A 1 120 ? 4.518 -12.073 -12.150 1.00 94.81 120 LEU A N 1
ATOM 958 C CA . LEU A 1 120 ? 5.732 -11.608 -12.819 1.00 94.81 120 LEU A CA 1
ATOM 959 C C . LEU A 1 120 ? 6.940 -12.506 -12.553 1.00 94.81 120 LEU A C 1
ATOM 961 O O . LEU A 1 120 ? 7.722 -12.772 -13.461 1.00 94.81 120 LEU A O 1
ATOM 965 N N . ARG A 1 121 ? 7.107 -12.983 -11.317 1.00 91.69 121 ARG A N 1
ATOM 966 C CA . ARG A 1 121 ? 8.182 -13.922 -10.969 1.00 91.69 121 ARG A CA 1
ATOM 967 C C . ARG A 1 121 ? 7.996 -15.264 -11.659 1.00 91.69 121 ARG A C 1
ATOM 969 O O . ARG A 1 121 ? 8.958 -15.804 -12.201 1.00 91.69 121 ARG A O 1
ATOM 976 N N . ASP A 1 122 ? 6.768 -15.770 -11.670 1.00 91.94 122 ASP A N 1
ATOM 977 C CA . ASP A 1 122 ? 6.417 -16.988 -12.391 1.00 91.94 122 ASP A CA 1
ATOM 978 C C . ASP A 1 122 ? 6.693 -16.832 -13.890 1.00 91.94 122 ASP A C 1
ATOM 980 O O . ASP A 1 122 ? 7.337 -17.699 -14.473 1.00 91.94 122 ASP A O 1
ATOM 984 N N . TYR A 1 123 ? 6.292 -15.710 -14.493 1.00 94.19 123 TYR A N 1
ATOM 985 C CA . TYR A 1 123 ? 6.566 -15.380 -15.893 1.00 94.19 123 TYR A CA 1
ATOM 986 C C . TYR A 1 123 ? 8.074 -15.285 -16.180 1.00 94.19 123 TYR A C 1
ATOM 988 O O . TYR A 1 123 ? 8.566 -15.865 -17.147 1.00 94.19 123 TYR A O 1
ATOM 996 N N . ALA A 1 124 ? 8.845 -14.629 -15.305 1.00 93.44 124 ALA A N 1
ATOM 997 C CA . ALA A 1 124 ? 10.298 -14.537 -15.438 1.00 93.44 124 ALA A CA 1
ATOM 998 C C . ALA A 1 124 ? 10.976 -15.913 -15.443 1.00 93.44 124 ALA A C 1
ATOM 1000 O O . ALA A 1 124 ? 11.862 -16.151 -16.262 1.00 93.44 124 ALA A O 1
ATOM 1001 N N . ILE A 1 125 ? 10.559 -16.814 -14.548 1.00 92.62 125 ILE A N 1
ATOM 1002 C CA . ILE A 1 125 ? 11.141 -18.155 -14.427 1.00 92.62 125 ILE A CA 1
ATOM 1003 C C . ILE A 1 125 ? 10.679 -19.059 -15.574 1.00 92.62 125 ILE A C 1
ATOM 1005 O O . ILE A 1 125 ? 11.509 -19.709 -16.207 1.00 92.62 125 ILE A O 1
ATOM 1009 N N . LYS A 1 126 ? 9.367 -19.128 -15.821 1.00 93.12 126 LYS A N 1
ATOM 1010 C CA . LYS A 1 126 ? 8.751 -20.117 -16.718 1.00 93.12 126 LYS A CA 1
ATOM 1011 C C . LYS A 1 126 ? 8.898 -19.729 -18.186 1.00 93.12 126 LYS A C 1
ATOM 1013 O O . LYS A 1 126 ? 9.350 -20.547 -18.980 1.00 93.12 126 LYS A O 1
ATOM 1018 N N . GLU A 1 127 ? 8.584 -18.480 -18.520 1.00 91.69 127 GLU A N 1
ATOM 1019 C CA . GLU A 1 127 ? 8.542 -18.014 -19.910 1.00 91.69 127 GLU A CA 1
ATOM 1020 C C . GLU A 1 127 ? 9.891 -17.449 -20.358 1.00 91.69 127 GLU A C 1
ATOM 1022 O O . GLU A 1 127 ? 10.393 -17.772 -21.433 1.00 91.69 127 GLU A O 1
ATOM 1027 N N . LEU A 1 128 ? 10.521 -16.623 -19.517 1.00 89.81 128 LEU A N 1
ATOM 1028 C CA . LEU A 1 128 ? 11.757 -15.925 -19.890 1.00 89.81 128 LEU A CA 1
ATOM 1029 C C . LEU A 1 128 ? 13.039 -16.654 -19.464 1.00 89.81 128 LEU A C 1
ATOM 1031 O O . LEU A 1 128 ? 14.125 -16.250 -19.881 1.00 89.81 128 LEU A O 1
ATOM 1035 N N . LYS A 1 129 ? 12.933 -17.713 -18.647 1.00 90.19 129 LYS A N 1
ATOM 1036 C CA . LYS A 1 129 ? 14.067 -18.484 -18.098 1.00 90.19 129 LYS A CA 1
ATOM 1037 C C . LYS A 1 129 ? 15.116 -17.605 -17.400 1.00 90.19 129 LYS A C 1
ATOM 1039 O O . LYS A 1 129 ? 16.316 -17.878 -17.451 1.00 90.19 129 LYS A O 1
ATOM 1044 N N . LEU A 1 130 ? 14.666 -16.535 -16.748 1.00 86.81 130 LEU A N 1
ATOM 1045 C CA . LEU A 1 130 ? 15.514 -15.576 -16.048 1.00 86.81 130 LEU A CA 1
ATOM 1046 C C . LEU A 1 130 ? 15.689 -15.954 -14.577 1.00 86.81 130 LEU A C 1
ATOM 1048 O O . LEU A 1 130 ? 14.792 -16.491 -13.927 1.00 86.81 130 LEU A O 1
ATOM 1052 N N . ARG A 1 131 ? 16.853 -15.603 -14.023 1.00 80.12 131 ARG A N 1
ATOM 1053 C CA . ARG A 1 131 ? 17.078 -15.657 -12.575 1.00 80.12 131 ARG A CA 1
ATOM 1054 C C . ARG A 1 131 ? 16.395 -14.472 -11.902 1.00 80.12 131 ARG A C 1
ATOM 1056 O O . ARG A 1 131 ? 16.482 -13.342 -12.390 1.00 80.12 131 ARG A O 1
ATOM 1063 N N . LEU A 1 132 ? 15.759 -14.741 -10.764 1.00 80.81 132 LEU A N 1
ATOM 1064 C CA . LEU A 1 132 ? 15.163 -13.696 -9.942 1.00 80.81 132 LEU A CA 1
ATOM 1065 C C . LEU A 1 132 ? 16.254 -12.881 -9.225 1.00 80.81 132 LEU A C 1
ATOM 1067 O O . LEU A 1 132 ? 17.230 -13.465 -8.744 1.00 80.81 132 LEU A O 1
ATOM 1071 N N . PRO A 1 133 ? 16.089 -11.554 -9.114 1.00 77.81 133 PRO A N 1
ATOM 1072 C CA . PRO A 1 133 ? 16.946 -10.721 -8.285 1.00 77.81 133 PRO A CA 1
ATOM 1073 C C . PRO A 1 133 ? 16.925 -11.151 -6.804 1.00 77.81 133 PRO A C 1
ATOM 1075 O O . PRO A 1 133 ? 15.887 -11.605 -6.304 1.00 77.81 133 PRO A O 1
ATOM 1078 N N . PRO A 1 134 ? 18.031 -10.961 -6.061 1.00 65.88 134 PRO A N 1
ATOM 1079 C CA . PRO A 1 134 ? 18.024 -11.090 -4.605 1.00 65.88 134 PRO A CA 1
ATOM 1080 C C . PRO A 1 134 ? 17.049 -10.077 -3.981 1.00 65.88 134 PRO A C 1
ATOM 1082 O O . PRO A 1 134 ? 16.676 -9.093 -4.616 1.00 65.88 134 PRO A O 1
ATOM 1085 N N . SER A 1 135 ? 16.623 -10.305 -2.733 1.00 75.69 135 SER A N 1
ATOM 1086 C CA . SER A 1 135 ? 15.699 -9.441 -1.958 1.00 75.69 135 SER A CA 1
ATOM 1087 C C . SER A 1 135 ? 14.257 -9.315 -2.477 1.00 75.69 135 SER A C 1
ATOM 1089 O O . SER A 1 135 ? 13.452 -8.575 -1.920 1.00 75.69 135 SER A O 1
ATOM 1091 N N . GLY A 1 136 ? 13.884 -10.085 -3.499 1.00 73.88 136 GLY A N 1
ATOM 1092 C CA . GLY A 1 136 ? 12.496 -10.164 -3.943 1.00 73.88 136 GLY A CA 1
ATOM 1093 C C . GLY A 1 136 ? 12.029 -9.033 -4.867 1.00 73.88 136 GLY A C 1
ATOM 1094 O O . GLY A 1 136 ? 10.821 -8.867 -5.063 1.00 73.88 136 GLY A O 1
ATOM 1095 N N . GLY A 1 137 ? 12.958 -8.288 -5.461 1.00 85.81 137 GLY A N 1
ATOM 1096 C CA . GLY A 1 137 ? 12.660 -7.446 -6.619 1.00 85.81 137 GLY A CA 1
ATOM 1097 C C . GLY A 1 137 ? 12.383 -8.271 -7.883 1.00 85.81 137 GLY A C 1
ATOM 1098 O O . GLY A 1 137 ? 12.628 -9.478 -7.925 1.00 85.81 137 GLY A O 1
ATOM 1099 N N . ILE A 1 138 ? 11.892 -7.613 -8.931 1.00 91.00 138 ILE A N 1
ATOM 1100 C CA . ILE A 1 138 ? 11.761 -8.169 -10.286 1.00 91.00 138 ILE A CA 1
ATOM 1101 C C . ILE A 1 138 ? 12.458 -7.239 -11.282 1.00 91.00 138 ILE A C 1
ATOM 1103 O O . ILE A 1 138 ? 12.415 -6.024 -11.098 1.00 91.00 138 ILE A O 1
ATOM 1107 N N . GLN A 1 139 ? 13.119 -7.764 -12.321 1.00 92.75 139 GLN A N 1
ATOM 1108 C CA . GLN A 1 139 ? 13.646 -6.887 -13.372 1.00 92.75 139 GLN A CA 1
ATOM 1109 C C . GLN A 1 139 ? 12.490 -6.151 -14.060 1.00 92.75 139 GLN A C 1
ATOM 1111 O O . GLN A 1 139 ? 11.518 -6.778 -14.480 1.00 92.75 139 GLN A O 1
ATOM 1116 N N . THR A 1 140 ? 12.621 -4.840 -14.241 1.00 94.06 140 THR A N 1
ATOM 1117 C CA . THR A 1 140 ? 11.595 -3.993 -14.872 1.00 94.06 140 THR A CA 1
ATOM 1118 C C . THR A 1 140 ? 11.226 -4.480 -16.270 1.00 94.06 140 THR A C 1
ATOM 1120 O O . THR A 1 140 ? 10.055 -4.526 -16.617 1.00 94.06 140 THR A O 1
ATOM 1123 N N . LEU A 1 141 ? 12.195 -4.983 -17.041 1.00 93.12 141 LEU A N 1
ATOM 1124 C CA . LEU A 1 141 ? 11.946 -5.564 -18.365 1.00 93.12 141 LEU A CA 1
ATOM 1125 C C . LEU A 1 141 ? 10.928 -6.724 -18.339 1.00 93.12 141 LEU A C 1
ATOM 1127 O O . LEU A 1 141 ? 10.191 -6.920 -19.302 1.00 93.12 141 LEU A O 1
ATOM 1131 N N . VAL A 1 142 ? 10.876 -7.508 -17.256 1.00 94.88 142 VAL A N 1
ATOM 1132 C CA . VAL A 1 142 ? 9.870 -8.575 -17.092 1.00 94.88 142 VAL A CA 1
ATOM 1133 C C . VAL A 1 142 ? 8.480 -7.959 -16.972 1.00 94.88 142 VAL A C 1
ATOM 1135 O O . VAL A 1 142 ? 7.546 -8.441 -17.609 1.00 94.88 142 VAL A O 1
ATOM 1138 N N . PHE A 1 143 ? 8.355 -6.884 -16.189 1.00 95.94 143 PHE A N 1
ATOM 1139 C CA . PHE A 1 143 ? 7.117 -6.123 -16.057 1.00 95.94 143 PHE A CA 1
ATOM 1140 C C . PHE A 1 143 ? 6.668 -5.561 -17.406 1.00 95.94 143 PHE A C 1
ATOM 1142 O O . PHE A 1 143 ? 5.536 -5.814 -17.814 1.00 95.94 143 PHE A O 1
ATOM 1149 N N . GLU A 1 144 ? 7.564 -4.887 -18.132 1.00 95.06 144 GLU A N 1
ATOM 1150 C CA . GLU A 1 144 ? 7.253 -4.305 -19.443 1.00 95.06 144 GLU A CA 1
ATOM 1151 C C . GLU A 1 144 ? 6.785 -5.374 -20.440 1.00 95.06 144 GLU A C 1
ATOM 1153 O O . GLU A 1 144 ? 5.791 -5.178 -21.133 1.00 95.06 144 GLU A O 1
ATOM 1158 N N . LYS A 1 145 ? 7.446 -6.539 -20.475 1.00 94.81 145 LYS A N 1
ATOM 1159 C CA . LYS A 1 145 ? 7.051 -7.655 -21.348 1.00 94.81 145 LYS A CA 1
ATOM 1160 C C . LYS A 1 145 ? 5.721 -8.297 -20.954 1.00 94.81 145 LYS A C 1
ATOM 1162 O O . LYS A 1 145 ? 5.009 -8.767 -21.832 1.00 94.81 145 LYS A O 1
ATOM 1167 N N . CYS A 1 146 ? 5.415 -8.368 -19.660 1.00 94.31 146 CYS A N 1
ATOM 1168 C CA . CYS A 1 146 ? 4.195 -9.005 -19.164 1.00 94.31 146 CYS A CA 1
ATOM 1169 C C . CYS A 1 146 ? 2.964 -8.098 -19.305 1.00 94.31 146 CYS A C 1
ATOM 1171 O O . CYS A 1 146 ? 1.878 -8.591 -19.595 1.00 94.31 146 CYS A O 1
ATOM 1173 N N . TYR A 1 147 ? 3.121 -6.790 -19.079 1.00 94.00 147 TYR A N 1
ATOM 1174 C CA . TYR A 1 147 ? 2.007 -5.835 -19.031 1.00 94.00 147 TYR A CA 1
ATOM 1175 C C . TYR A 1 147 ? 1.950 -4.874 -20.223 1.00 94.00 147 TYR A C 1
ATOM 1177 O O . TYR A 1 147 ? 0.947 -4.186 -20.388 1.00 94.00 147 TYR A O 1
ATOM 1185 N N . GLY A 1 148 ? 2.992 -4.797 -21.054 1.00 94.31 148 GLY A N 1
ATOM 1186 C CA . GLY A 1 148 ? 3.037 -3.885 -22.201 1.00 94.31 148 GLY A CA 1
ATOM 1187 C C . GLY A 1 148 ? 3.128 -2.403 -21.817 1.00 94.31 148 GLY A C 1
ATOM 1188 O O . GLY A 1 148 ? 2.777 -1.538 -22.616 1.00 94.31 148 GLY A O 1
ATOM 1189 N N . ILE A 1 149 ? 3.570 -2.093 -20.595 1.00 93.69 149 ILE A N 1
ATOM 1190 C CA . ILE A 1 149 ? 3.696 -0.725 -20.078 1.00 93.69 149 ILE A CA 1
ATOM 1191 C C . ILE A 1 149 ? 5.183 -0.413 -19.918 1.00 93.69 149 ILE A C 1
ATOM 1193 O O . ILE A 1 149 ? 5.861 -1.099 -19.161 1.00 93.69 149 ILE A O 1
ATOM 1197 N N . SER A 1 150 ? 5.672 0.626 -20.600 1.00 94.12 150 SER A N 1
ATOM 1198 C CA . SER A 1 150 ? 7.061 1.099 -20.513 1.00 94.12 150 SER A CA 1
ATOM 1199 C C . SER A 1 150 ? 7.119 2.558 -20.074 1.00 94.12 150 SER A C 1
ATOM 1201 O O . SER A 1 150 ? 6.226 3.339 -20.407 1.00 94.12 150 SER A O 1
ATOM 1203 N N . TYR A 1 151 ? 8.194 2.942 -19.374 1.00 92.19 151 TYR A N 1
ATOM 1204 C CA . TYR A 1 151 ? 8.410 4.322 -18.923 1.00 92.19 151 TYR A CA 1
ATOM 1205 C C . TYR A 1 151 ? 8.412 5.332 -20.086 1.00 92.19 151 TYR A C 1
ATOM 1207 O O . TYR A 1 151 ? 7.979 6.468 -19.906 1.00 92.19 151 TYR A O 1
ATOM 1215 N N . LYS A 1 152 ? 8.822 4.896 -21.289 1.00 93.31 152 LYS A N 1
ATOM 1216 C CA . LYS A 1 152 ? 8.845 5.708 -22.518 1.00 93.31 152 LYS A CA 1
ATOM 1217 C C . LYS A 1 152 ? 7.486 6.292 -22.886 1.00 93.31 152 LYS A C 1
ATOM 1219 O O . LYS A 1 152 ? 7.410 7.357 -23.478 1.00 93.31 152 LYS A O 1
ATOM 1224 N N . ARG A 1 153 ? 6.398 5.620 -22.495 1.00 92.81 153 ARG A N 1
ATOM 1225 C CA . ARG A 1 153 ? 5.031 6.111 -22.715 1.00 92.81 153 ARG A CA 1
ATOM 1226 C C . ARG A 1 153 ? 4.770 7.460 -22.029 1.00 92.81 153 ARG A C 1
ATOM 1228 O O . ARG A 1 153 ? 3.880 8.182 -22.460 1.00 92.81 153 ARG A O 1
ATOM 1235 N N . PHE A 1 154 ? 5.515 7.777 -20.973 1.00 92.75 154 PHE A N 1
ATOM 1236 C CA . PHE A 1 154 ? 5.276 8.936 -20.111 1.00 92.75 154 PHE A CA 1
ATOM 1237 C C . PHE A 1 154 ? 6.327 10.043 -20.281 1.00 92.75 154 PHE A C 1
ATOM 1239 O O . PHE A 1 154 ? 6.181 11.105 -19.67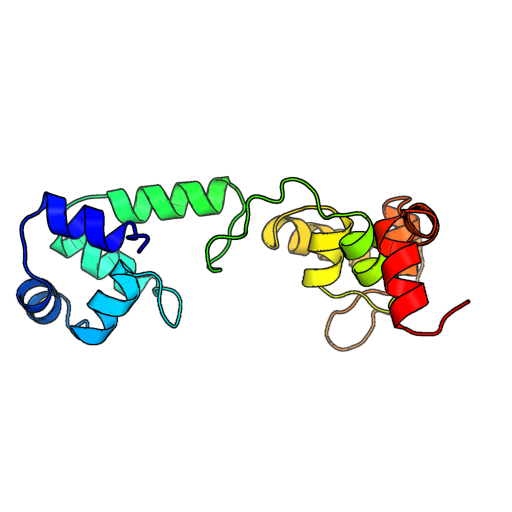7 1.00 92.75 154 PHE A O 1
ATOM 1246 N N . GLU A 1 155 ? 7.377 9.808 -21.079 1.00 91.06 155 GLU A N 1
ATOM 1247 C CA . GLU A 1 155 ? 8.526 10.718 -21.231 1.00 91.06 155 GLU A CA 1
ATOM 1248 C C . GLU A 1 155 ? 8.124 12.119 -21.695 1.00 91.06 155 GLU A C 1
ATOM 1250 O O . GLU A 1 155 ? 8.633 13.106 -21.166 1.00 91.06 155 GLU A O 1
ATOM 1255 N N . ASP A 1 156 ? 7.156 12.197 -22.607 1.00 91.25 156 ASP A N 1
ATOM 1256 C CA . ASP A 1 156 ? 6.700 13.458 -23.196 1.00 91.25 156 ASP A CA 1
ATOM 1257 C C . ASP A 1 156 ? 5.601 14.157 -22.377 1.00 91.25 156 ASP A C 1
ATOM 1259 O O . ASP A 1 156 ? 5.123 15.229 -22.758 1.00 91.25 156 ASP A O 1
ATOM 1263 N N . SER A 1 157 ? 5.173 13.579 -21.247 1.00 93.00 157 SER A N 1
ATOM 1264 C CA . SER A 1 157 ? 4.151 14.211 -20.407 1.00 93.00 157 SER A CA 1
ATOM 1265 C C . SER A 1 157 ? 4.676 15.535 -19.819 1.00 93.00 157 SER A C 1
ATOM 1267 O O . SER A 1 157 ? 5.834 15.607 -19.387 1.00 93.00 157 SER A O 1
ATOM 1269 N N . PRO A 1 158 ? 3.854 16.604 -19.742 1.00 91.56 158 PRO A N 1
ATOM 1270 C CA . PRO A 1 158 ? 4.307 17.908 -19.245 1.00 91.56 158 PRO A CA 1
ATOM 1271 C C . PRO A 1 158 ? 4.932 17.850 -17.844 1.00 91.56 158 PRO A C 1
ATOM 1273 O O . PRO A 1 158 ? 5.894 18.566 -17.554 1.00 91.56 158 PRO A O 1
ATOM 1276 N N . GLU A 1 159 ? 4.411 16.972 -16.984 1.00 88.81 159 GLU A N 1
ATOM 1277 C CA . GLU A 1 159 ? 4.901 16.760 -15.622 1.00 88.81 159 GLU A CA 1
ATOM 1278 C C . GLU A 1 159 ? 6.294 16.115 -15.605 1.00 88.81 159 GLU A C 1
ATOM 1280 O O . GLU A 1 159 ? 7.167 16.561 -14.855 1.00 88.81 159 GLU A O 1
ATOM 1285 N N . VAL A 1 160 ? 6.537 15.116 -16.462 1.00 88.44 160 VAL A N 1
ATOM 1286 C CA . VAL A 1 160 ? 7.844 14.454 -16.590 1.00 88.44 160 VAL A CA 1
ATOM 1287 C C . VAL A 1 160 ? 8.865 15.382 -17.228 1.00 88.44 160 VAL A C 1
ATOM 1289 O O . VAL A 1 160 ? 9.968 15.509 -16.702 1.00 88.44 160 VAL A O 1
ATOM 1292 N N . VAL A 1 161 ? 8.500 16.100 -18.290 1.00 89.50 161 VAL A N 1
ATOM 1293 C CA . VAL A 1 161 ? 9.385 17.083 -18.933 1.00 89.50 161 VAL A CA 1
ATOM 1294 C C . VAL A 1 161 ? 9.795 18.171 -17.940 1.00 89.50 161 VAL A C 1
ATOM 1296 O O . VAL A 1 161 ? 10.973 18.523 -17.848 1.00 89.50 161 VAL A O 1
ATOM 1299 N N . SER A 1 162 ? 8.843 18.693 -17.160 1.00 89.94 162 SER A N 1
ATOM 1300 C CA . SER A 1 162 ? 9.126 19.663 -16.098 1.00 89.94 162 SER A CA 1
ATOM 1301 C C . SER A 1 162 ? 10.079 19.077 -15.053 1.00 89.94 162 SER A C 1
ATOM 1303 O O . SER A 1 162 ? 11.114 19.672 -14.746 1.00 89.94 162 SER A O 1
ATOM 1305 N N . TYR A 1 163 ? 9.797 17.864 -14.570 1.00 87.94 163 TYR A N 1
ATOM 1306 C CA . TYR A 1 163 ? 10.654 17.158 -13.622 1.00 87.94 163 TYR A CA 1
ATOM 1307 C C . TYR A 1 163 ? 12.080 16.945 -14.156 1.00 87.94 163 TYR A C 1
ATOM 1309 O O . TYR A 1 163 ? 13.048 17.251 -13.458 1.00 87.94 163 TYR A O 1
ATOM 1317 N N . LEU A 1 164 ? 12.245 16.485 -15.397 1.00 84.69 164 LEU A N 1
ATOM 1318 C CA . LEU A 1 164 ? 13.559 16.249 -16.003 1.00 84.69 164 LEU A CA 1
ATOM 1319 C C . LEU A 1 164 ? 14.361 17.545 -16.159 1.00 84.69 164 LEU A C 1
ATOM 1321 O O . LEU A 1 164 ? 15.544 17.567 -15.808 1.00 84.69 164 LEU A O 1
ATOM 1325 N N . LYS A 1 165 ? 13.700 18.650 -16.535 1.00 86.25 165 LYS A N 1
ATOM 1326 C CA . LYS A 1 165 ? 14.315 19.986 -16.557 1.00 86.25 165 LYS A CA 1
ATOM 1327 C C . LYS A 1 165 ? 14.839 20.393 -15.180 1.00 86.25 165 LYS A C 1
ATOM 1329 O O . LYS A 1 165 ? 15.973 20.856 -15.084 1.00 86.25 165 LYS A O 1
ATOM 1334 N N . THR A 1 166 ? 14.084 20.156 -14.098 1.00 85.62 166 THR A N 1
ATOM 1335 C CA . THR A 1 166 ? 14.576 20.432 -12.727 1.00 85.62 166 THR A CA 1
ATOM 1336 C C . THR A 1 166 ? 15.768 19.565 -12.314 1.00 85.62 166 THR A C 1
ATOM 1338 O O . THR A 1 166 ? 16.501 19.924 -11.395 1.00 85.62 166 THR A O 1
ATOM 1341 N N . LYS A 1 167 ? 15.980 18.425 -12.980 1.00 78.88 167 LYS A N 1
ATOM 1342 C CA . LYS A 1 167 ? 17.093 17.500 -12.730 1.00 78.88 167 LYS A CA 1
ATOM 1343 C C . LYS A 1 167 ? 18.290 17.719 -13.661 1.00 78.88 167 LYS A C 1
ATOM 1345 O O . LYS A 1 167 ? 19.258 16.973 -13.548 1.00 78.88 167 LYS A O 1
ATOM 1350 N N . GLY A 1 168 ? 18.244 18.720 -14.544 1.00 75.00 168 GLY A N 1
ATOM 1351 C CA . GLY A 1 168 ? 19.326 19.018 -15.488 1.00 75.00 168 GLY A CA 1
ATOM 1352 C C . GLY A 1 168 ? 19.483 17.979 -16.601 1.00 75.00 168 GLY A C 1
ATOM 1353 O O . GLY A 1 168 ? 20.548 17.893 -17.203 1.00 75.00 168 GLY A O 1
ATOM 1354 N N . VAL A 1 169 ? 18.445 17.177 -16.857 1.00 70.44 169 VAL A N 1
ATOM 1355 C CA . VAL A 1 169 ? 18.415 16.218 -17.964 1.00 70.44 169 VAL A CA 1
ATOM 1356 C C . VAL A 1 169 ? 17.716 16.916 -19.133 1.00 70.44 169 VAL A C 1
ATOM 1358 O O . VAL A 1 169 ? 16.516 17.183 -19.044 1.00 70.44 169 VAL A O 1
ATOM 1361 N N . GLN A 1 170 ? 18.490 17.289 -20.158 1.00 53.00 170 GLN A N 1
ATOM 1362 C CA . GLN A 1 170 ? 17.998 17.780 -21.453 1.00 53.00 170 GLN A CA 1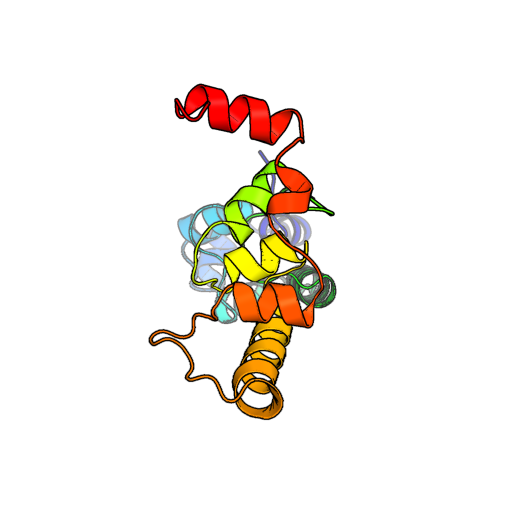
ATOM 1363 C C . GLN A 1 170 ? 17.888 16.628 -22.444 1.00 53.00 170 GLN A C 1
ATOM 1365 O O . GLN A 1 170 ? 18.819 15.790 -22.459 1.00 53.00 170 GLN A O 1
#

pLDDT: mean 83.88, std 14.01, range [34.12, 96.25]

Sequence (170 aa):
MQKTVFFEARQIKKVTKFDASDNTSINVKRLFNLENGYGTPPTIEEIILLENYYKNEIIKEYFINIIQSGGYYNQMPKRVEQSTDLEMYIALKPSIMYLSQIATALSCSTAKAIVASKVLRDYAIKELKLRLPPSGGIQTLVFEKCYGISYKRFEDSPEVVSYLKTKGVQ

Radius of gyration: 21.38 Å; chains: 1; bounding box: 41×40×55 Å

Secondary structure (DSSP, 8-state):
-PPPHHHHHHHHHT--HHHHHHHH---HHHHHHHHHT-SSPPPHHHHHHHHHHHT--HHHHHHHHHHHTT--S-S-----SS--HHHHHHHHSSSEE-HHHHHHHTT--HHHHHHHHHHHHHHHHHTS-PPPPGGG-EEHHHHHHHH---GGGGTTSHHHHHHHHHTT--

Foldseek 3Di:
DDFDLLQVLCVVQPDDLVVLCVQLVQDSVNSVCNGVVHDFFDDPSNLVSSCVVSVDCSSVVVVVVCVVQVHDDDDPPPPPCAQDLQQLLVLLPDQWHDLVSQCNVVVHHSNVSVVVLVVLVCCCCPVVVHDADPPSIHGSVSVCVVPVDHSVVSCPPPVNVVVCVVVVND